Protein AF-A0A3N6PDF1-F1 (afdb_monomer_lite)

Organism: Natrarchaeobius chitinivorans (NCBI:txid1679083)

pLDDT: mean 71.86, std 19.66, range [36.56, 92.31]

Sequence (82 aa):
MEKSYSIFGSQSDLAIERGETYDHTRYGQVEVTGIWKGVDRVDKAHNTNDNSTIIVRFATEEDGTRTTELTETVDEFIEAIE

Secondary structure (DSSP, 8-state):
---------SSSS----TT-EEEETTTEEEEEEEEEEE-S-GGG-S------EEEEEEEEEETTEEEEEEEEEHHHHHHHB-

Foldseek 3Di:
DDPDFDFDDPDDPDGDGAQDWFQFQPQGIKGFHDKDFDDPDPPDPDDDPDDGWIKTWIFGDDPNDGDDIDIDTPVVRVVGTD

Structure (mmCIF, N/CA/C/O backbone):
data_AF-A0A3N6PDF1-F1
#
_entry.id   AF-A0A3N6PDF1-F1
#
loop_
_atom_site.group_PDB
_atom_site.id
_atom_site.type_symbol
_atom_site.label_atom_id
_atom_site.label_alt_id
_atom_site.label_comp_id
_atom_site.label_asym_id
_atom_site.label_entity_id
_atom_site.label_seq_id
_atom_site.pdbx_PDB_ins_code
_atom_site.Cartn_x
_atom_site.Cartn_y
_atom_site.Cartn_z
_atom_site.occupancy
_atom_site.B_iso_or_equiv
_atom_site.auth_seq_id
_atom_site.auth_comp_id
_atom_site.auth_asym_id
_atom_site.auth_atom_id
_atom_site.pdbx_PDB_model_num
ATOM 1 N N . MET A 1 1 ? -2.640 -25.578 -7.060 1.00 40.06 1 MET A N 1
ATOM 2 C CA . MET A 1 1 ? -2.561 -24.157 -7.450 1.00 40.06 1 MET A CA 1
ATOM 3 C C . MET A 1 1 ? -1.424 -23.559 -6.656 1.00 40.06 1 MET A C 1
ATOM 5 O O . MET A 1 1 ? -1.572 -23.365 -5.458 1.00 40.06 1 MET A O 1
ATOM 9 N N . GLU A 1 2 ? -0.265 -23.404 -7.284 1.00 37.72 2 GLU A N 1
ATOM 10 C CA . GLU A 1 2 ? 0.899 -22.780 -6.657 1.00 37.72 2 GLU A CA 1
ATOM 11 C C . GLU A 1 2 ? 0.621 -21.278 -6.540 1.00 37.72 2 GLU A C 1
ATOM 13 O O . GLU A 1 2 ? 0.465 -20.590 -7.549 1.00 37.72 2 GLU A O 1
ATOM 18 N N . LYS A 1 3 ? 0.472 -20.776 -5.309 1.00 36.56 3 LYS A N 1
ATOM 19 C CA . LYS A 1 3 ? 0.514 -19.336 -5.050 1.00 36.56 3 LYS A CA 1
ATOM 20 C C . LYS A 1 3 ? 1.977 -18.925 -5.196 1.00 36.56 3 LYS A C 1
ATOM 22 O O . LYS A 1 3 ? 2.810 -19.284 -4.375 1.00 36.56 3 LYS A O 1
ATOM 27 N N . SER A 1 4 ? 2.304 -18.252 -6.289 1.00 41.34 4 SER A N 1
ATOM 28 C CA . SER A 1 4 ? 3.623 -17.670 -6.519 1.00 41.34 4 SER A CA 1
ATOM 29 C C . SER A 1 4 ? 3.745 -16.383 -5.699 1.00 41.34 4 SER A C 1
ATOM 31 O O . SER A 1 4 ? 3.217 -15.344 -6.096 1.00 41.34 4 SER A O 1
ATOM 33 N N . TYR A 1 5 ? 4.400 -16.476 -4.543 1.00 41.94 5 TYR A N 1
ATOM 34 C CA . TYR A 1 5 ? 4.711 -15.349 -3.664 1.00 41.94 5 TYR A CA 1
ATOM 35 C C . TYR A 1 5 ? 5.889 -14.564 -4.259 1.00 41.94 5 TYR A C 1
ATOM 37 O O . TYR A 1 5 ? 6.969 -15.118 -4.456 1.00 41.94 5 TYR A O 1
ATOM 45 N N . SER A 1 6 ? 5.671 -13.298 -4.620 1.00 44.72 6 SER A N 1
ATOM 46 C CA . SER A 1 6 ? 6.737 -12.417 -5.117 1.00 44.72 6 SER A CA 1
ATOM 47 C C . SER A 1 6 ? 7.239 -11.566 -3.958 1.00 44.72 6 SER A C 1
ATOM 49 O O . SER A 1 6 ? 6.523 -10.686 -3.497 1.00 44.72 6 SER A O 1
ATOM 51 N N . ILE A 1 7 ? 8.447 -11.869 -3.484 1.00 50.28 7 ILE A N 1
ATOM 52 C CA . ILE A 1 7 ? 9.106 -11.197 -2.360 1.00 50.28 7 ILE A CA 1
ATOM 53 C C . ILE A 1 7 ? 9.906 -10.015 -2.914 1.00 50.28 7 ILE A C 1
ATOM 55 O O . ILE A 1 7 ? 10.790 -10.212 -3.751 1.00 50.28 7 ILE A O 1
ATOM 59 N N . PHE A 1 8 ? 9.622 -8.803 -2.440 1.00 48.38 8 PHE A N 1
ATOM 60 C CA . PHE A 1 8 ? 10.428 -7.618 -2.726 1.00 48.38 8 PHE A CA 1
ATOM 61 C C . PHE A 1 8 ? 10.654 -6.822 -1.436 1.00 48.38 8 PHE A C 1
ATOM 63 O O . PHE A 1 8 ? 9.693 -6.365 -0.830 1.00 48.38 8 PHE A O 1
ATOM 70 N N . GLY A 1 9 ? 11.917 -6.661 -1.040 1.00 40.12 9 GLY A N 1
ATOM 71 C CA . GLY A 1 9 ? 12.343 -5.816 0.076 1.00 40.12 9 GLY A CA 1
ATOM 72 C C . GLY A 1 9 ? 13.868 -5.707 0.079 1.00 40.12 9 GLY A C 1
ATOM 73 O O . GLY A 1 9 ? 14.560 -6.722 0.134 1.00 40.12 9 GLY A O 1
ATOM 74 N N . SER A 1 10 ? 14.406 -4.493 -0.065 1.00 48.75 10 SER A N 1
ATOM 75 C CA . SER A 1 10 ? 15.849 -4.220 -0.042 1.00 48.75 10 SER A CA 1
ATOM 76 C C . SER A 1 10 ? 16.163 -3.045 0.885 1.00 48.75 10 SER A C 1
ATOM 78 O O . SER A 1 10 ? 16.701 -2.045 0.432 1.00 48.75 10 SER A O 1
ATOM 80 N N . GLN A 1 11 ? 15.870 -3.193 2.181 1.00 41.06 11 GLN A N 1
ATOM 81 C CA . GLN A 1 11 ? 16.739 -2.708 3.277 1.00 41.06 11 GLN A CA 1
ATOM 82 C C . GLN A 1 11 ? 16.286 -3.140 4.681 1.00 41.06 11 GLN A C 1
ATOM 84 O O . GLN A 1 11 ? 17.016 -2.955 5.652 1.00 41.06 11 GLN A O 1
ATOM 89 N N . SER A 1 12 ? 15.142 -3.797 4.787 1.00 42.28 12 SER A N 1
ATOM 90 C CA . SER A 1 12 ? 14.599 -4.390 6.005 1.00 42.28 12 SER A CA 1
ATOM 91 C C . SER A 1 12 ? 13.866 -5.668 5.593 1.00 42.28 12 SER A C 1
ATOM 93 O O . SER A 1 12 ? 13.323 -5.728 4.493 1.00 42.28 12 SER A O 1
ATOM 95 N N . ASP A 1 13 ? 13.864 -6.703 6.433 1.00 53.62 13 ASP A N 1
ATOM 96 C CA . ASP A 1 13 ? 13.183 -8.000 6.225 1.00 53.62 13 ASP A CA 1
ATOM 97 C C . ASP A 1 13 ? 11.639 -7.900 6.059 1.00 53.62 13 ASP A C 1
ATOM 99 O O . ASP A 1 13 ? 10.915 -8.880 6.230 1.00 53.62 13 ASP A O 1
ATOM 103 N N . LEU A 1 14 ? 11.101 -6.720 5.742 1.00 57.78 14 LEU A N 1
ATOM 104 C CA . LEU A 1 14 ? 9.683 -6.468 5.525 1.00 57.78 14 LEU A CA 1
ATOM 105 C C . LEU A 1 14 ? 9.289 -6.906 4.111 1.00 57.78 14 LEU A C 1
ATOM 107 O O . LEU A 1 14 ? 9.634 -6.273 3.113 1.00 57.78 14 LEU A O 1
ATOM 111 N N . ALA A 1 15 ? 8.563 -8.022 4.039 1.00 68.00 15 ALA A N 1
ATOM 112 C CA . ALA A 1 15 ? 7.924 -8.504 2.824 1.00 68.00 15 ALA A CA 1
ATOM 113 C C . ALA A 1 15 ? 6.500 -7.938 2.734 1.00 68.00 15 ALA A C 1
ATOM 115 O O . ALA A 1 15 ? 5.662 -8.215 3.592 1.00 68.00 15 ALA A O 1
ATOM 116 N N . ILE A 1 16 ? 6.226 -7.158 1.686 1.00 75.25 16 ILE A N 1
ATOM 117 C CA . ILE A 1 16 ? 4.874 -6.668 1.397 1.00 75.25 16 ILE A CA 1
ATOM 118 C C . ILE A 1 16 ? 4.157 -7.664 0.492 1.00 75.25 16 ILE A C 1
ATOM 120 O O . ILE A 1 16 ? 4.679 -8.051 -0.558 1.00 75.25 16 ILE A O 1
ATOM 124 N N . GLU A 1 17 ? 2.940 -8.048 0.869 1.00 81.06 17 GLU A N 1
ATOM 125 C CA . GLU A 1 17 ? 2.153 -9.044 0.153 1.00 81.06 17 GLU A CA 1
ATOM 126 C C . GLU A 1 17 ? 0.816 -8.485 -0.330 1.00 81.06 17 GLU A C 1
ATOM 1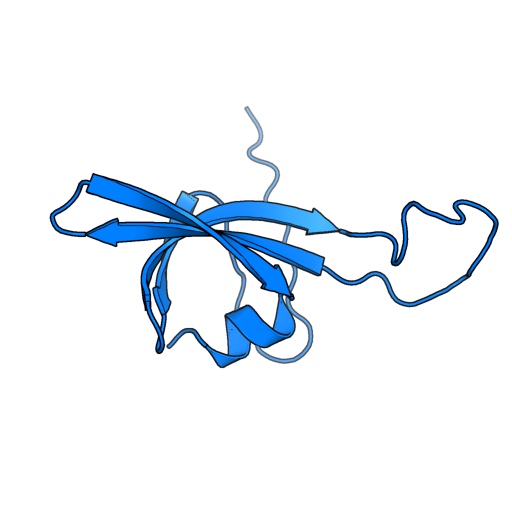28 O O . GLU A 1 17 ? 0.147 -7.688 0.321 1.00 81.06 17 GLU A O 1
ATOM 133 N N . ARG A 1 18 ? 0.394 -8.936 -1.514 1.00 84.44 18 ARG A N 1
ATOM 134 C CA . ARG A 1 18 ? -0.915 -8.579 -2.058 1.00 84.44 18 ARG A CA 1
ATOM 135 C C . ARG A 1 18 ? -2.024 -9.297 -1.287 1.00 84.44 18 ARG A C 1
ATOM 137 O O . ARG A 1 18 ? -2.041 -10.524 -1.242 1.00 84.44 18 ARG A O 1
ATOM 144 N N . GLY A 1 19 ? -3.016 -8.531 -0.854 1.00 83.94 19 GLY A N 1
ATOM 145 C CA . GLY A 1 19 ? -4.169 -8.975 -0.077 1.00 83.94 19 GLY A CA 1
ATOM 146 C C . GLY A 1 19 ? -3.971 -8.824 1.428 1.00 83.94 19 GLY A C 1
ATOM 147 O O . GLY A 1 19 ? -4.926 -9.047 2.162 1.00 83.94 19 GLY A O 1
ATOM 148 N N . GLU A 1 20 ? -2.773 -8.436 1.869 1.00 88.94 20 GLU A N 1
ATOM 149 C CA . GLU A 1 20 ? -2.501 -8.131 3.269 1.00 88.94 20 GLU A CA 1
ATOM 150 C C . GLU A 1 20 ? -2.857 -6.680 3.594 1.00 88.94 20 GLU A C 1
ATOM 152 O O . GLU A 1 20 ? -2.839 -5.797 2.725 1.00 88.94 20 GLU A O 1
ATOM 157 N N . THR A 1 21 ? -3.175 -6.451 4.867 1.00 90.38 21 THR A N 1
ATOM 158 C CA . THR A 1 21 ? -3.482 -5.130 5.413 1.00 90.38 21 THR A CA 1
ATOM 159 C C . THR A 1 21 ? -2.347 -4.625 6.291 1.00 90.38 21 THR A C 1
ATOM 161 O O . THR A 1 21 ? -1.846 -5.381 7.122 1.00 90.38 21 THR A O 1
ATOM 164 N N . TYR A 1 22 ? -2.007 -3.347 6.165 1.00 90.06 22 TYR A N 1
ATOM 165 C CA . TYR A 1 22 ? -0.954 -2.682 6.933 1.00 90.06 22 TYR A CA 1
ATOM 166 C C . TYR A 1 22 ? -1.507 -1.430 7.617 1.00 90.06 22 TYR A C 1
ATOM 168 O O . TYR A 1 22 ? -2.445 -0.812 7.104 1.00 90.06 22 TYR A O 1
ATOM 176 N N . ASP A 1 23 ? -0.935 -1.057 8.763 1.00 91.62 23 ASP A N 1
ATOM 177 C CA . ASP A 1 23 ? -1.207 0.243 9.378 1.00 91.62 23 ASP A CA 1
ATOM 178 C C . ASP A 1 23 ? -0.291 1.284 8.739 1.00 91.62 23 ASP A C 1
ATOM 180 O O . ASP A 1 23 ? 0.929 1.220 8.861 1.00 91.62 23 ASP A O 1
ATOM 184 N N . HIS A 1 24 ? -0.885 2.189 7.970 1.00 91.69 24 HIS A N 1
ATOM 185 C CA . HIS A 1 24 ? -0.168 3.221 7.249 1.00 91.69 24 HIS A CA 1
ATOM 186 C C . HIS A 1 24 ? -0.249 4.543 8.009 1.00 91.69 24 HIS A C 1
ATOM 188 O O . HIS A 1 24 ? -1.325 5.134 8.136 1.00 91.69 24 HIS A O 1
ATOM 194 N N . THR A 1 25 ? 0.902 5.099 8.376 1.00 91.56 25 THR A N 1
ATOM 195 C CA . THR A 1 25 ? 1.057 6.316 9.196 1.00 91.56 25 THR A CA 1
ATOM 196 C C . THR A 1 25 ? 0.164 7.478 8.739 1.00 91.56 25 THR A C 1
ATOM 198 O O . THR A 1 25 ? -0.358 8.245 9.547 1.00 91.56 25 THR A O 1
ATOM 201 N N . ARG A 1 26 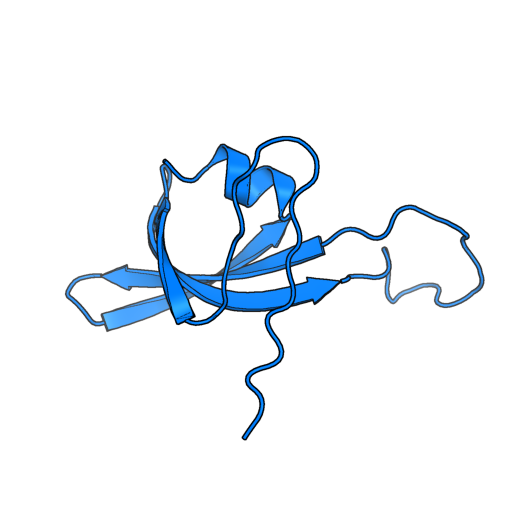? -0.014 7.639 7.420 1.00 90.94 26 ARG A N 1
ATOM 202 C CA . ARG A 1 26 ? -0.830 8.718 6.834 1.00 90.94 26 ARG A CA 1
ATOM 203 C C . ARG A 1 26 ? -2.308 8.378 6.622 1.00 90.94 26 ARG A C 1
ATOM 205 O O . ARG A 1 26 ? -3.128 9.295 6.621 1.00 90.94 26 ARG A O 1
ATOM 212 N N . TYR A 1 27 ? -2.636 7.116 6.362 1.00 89.56 27 TYR A N 1
ATOM 213 C CA . TYR A 1 27 ? -3.945 6.727 5.823 1.00 89.56 27 TYR A CA 1
ATOM 214 C C . TYR A 1 27 ? -4.704 5.736 6.715 1.00 89.56 27 TYR A C 1
ATOM 216 O O . TYR A 1 27 ? -5.835 5.388 6.388 1.00 89.56 27 TYR A O 1
ATOM 224 N N . GLY A 1 28 ? -4.120 5.316 7.840 1.00 89.56 28 GLY A N 1
ATOM 225 C CA . GLY A 1 28 ? -4.671 4.270 8.693 1.00 89.56 28 GLY A CA 1
ATOM 226 C C . GLY A 1 28 ? -4.566 2.901 8.028 1.00 89.56 28 GLY A C 1
ATOM 227 O O . GLY A 1 28 ? -3.605 2.622 7.316 1.00 89.56 28 GLY A O 1
ATOM 228 N N . GLN A 1 29 ? -5.560 2.044 8.245 1.00 91.31 29 GLN A N 1
ATOM 229 C CA . GLN A 1 29 ? -5.564 0.695 7.688 1.00 91.31 29 GLN A CA 1
ATOM 230 C C . GLN A 1 29 ? -5.673 0.718 6.155 1.00 91.31 29 GLN A C 1
ATOM 232 O O . GLN A 1 29 ? -6.596 1.310 5.582 1.00 91.31 29 GLN A O 1
ATOM 237 N N . VAL A 1 30 ? -4.730 0.047 5.490 1.00 91.50 30 VAL A N 1
ATOM 238 C CA . VAL A 1 30 ? -4.701 -0.083 4.029 1.00 91.50 30 VAL A CA 1
ATOM 239 C C . VAL A 1 30 ? -4.513 -1.528 3.591 1.00 91.50 30 VAL A C 1
ATOM 241 O O . VAL A 1 30 ? -3.685 -2.239 4.146 1.00 91.50 30 VAL A O 1
ATOM 244 N N . GLU A 1 31 ? -5.225 -1.955 2.549 1.00 91.56 31 GLU A N 1
ATOM 245 C CA . GLU A 1 31 ? -5.039 -3.258 1.896 1.00 91.56 31 GLU A CA 1
ATOM 246 C C . GLU A 1 31 ? -4.125 -3.102 0.676 1.00 91.56 31 GLU A C 1
ATOM 248 O O . GLU A 1 31 ? -4.392 -2.274 -0.199 1.00 91.56 31 GLU A O 1
ATOM 253 N N . VAL A 1 32 ? -3.083 -3.925 0.545 1.00 90.25 32 VAL A N 1
ATOM 254 C CA . VAL A 1 32 ? -2.246 -3.954 -0.664 1.00 90.25 32 VAL A CA 1
ATOM 255 C C . VAL A 1 32 ? -2.940 -4.743 -1.764 1.00 90.25 32 VAL A C 1
ATOM 257 O O . VAL A 1 32 ? -3.237 -5.926 -1.650 1.00 90.25 32 VAL A O 1
ATOM 260 N N . THR A 1 33 ? -3.152 -4.109 -2.908 1.00 89.88 33 THR A N 1
ATOM 261 C CA . THR A 1 33 ? -4.041 -4.628 -3.958 1.00 89.88 33 THR A CA 1
ATOM 262 C C . THR A 1 33 ? -3.315 -4.908 -5.263 1.00 89.88 33 THR A C 1
ATOM 264 O O . THR A 1 33 ? -3.865 -5.567 -6.157 1.00 89.88 33 THR A O 1
ATOM 267 N N . GLY A 1 34 ? -2.075 -4.438 -5.380 1.00 86.38 34 GLY A N 1
ATOM 268 C CA . GLY A 1 34 ? -1.176 -4.711 -6.489 1.00 86.38 34 GLY A CA 1
ATOM 269 C C . GLY A 1 34 ? 0.257 -4.317 -6.151 1.00 86.38 34 GLY A C 1
ATOM 270 O O . GLY A 1 34 ? 0.487 -3.362 -5.422 1.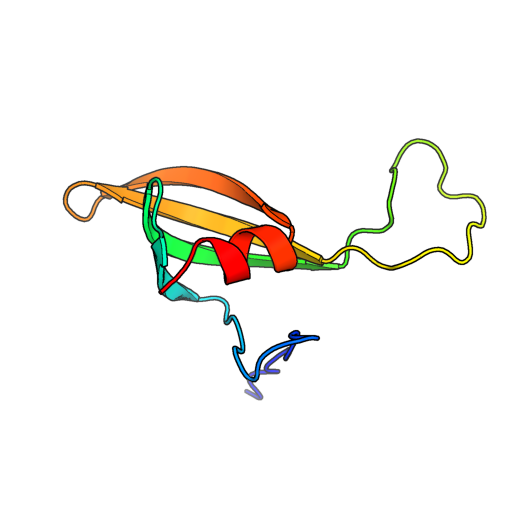00 86.38 34 GLY A O 1
ATOM 271 N N . ILE A 1 35 ? 1.215 -5.055 -6.701 1.00 84.50 35 ILE A N 1
ATOM 272 C CA . ILE A 1 35 ? 2.641 -4.737 -6.626 1.00 84.50 35 ILE A CA 1
ATOM 273 C C . ILE A 1 35 ? 3.170 -4.843 -8.051 1.00 84.50 35 ILE A C 1
ATOM 275 O O . ILE A 1 35 ? 2.981 -5.873 -8.709 1.00 84.50 35 ILE A O 1
ATOM 279 N N . TRP A 1 36 ? 3.785 -3.776 -8.552 1.00 82.88 36 TRP A N 1
ATOM 280 C CA . TRP A 1 36 ? 4.271 -3.689 -9.924 1.00 82.88 36 TRP A CA 1
ATOM 281 C C . TRP A 1 36 ? 5.722 -3.244 -9.948 1.00 82.88 36 TRP A C 1
ATOM 283 O O . TRP A 1 36 ? 6.096 -2.254 -9.334 1.00 82.88 36 TRP A O 1
ATOM 293 N N . LYS A 1 37 ? 6.544 -3.943 -10.726 1.00 73.94 37 LYS A N 1
ATOM 294 C CA . LYS A 1 37 ? 7.893 -3.488 -11.045 1.00 73.94 37 LYS A CA 1
ATOM 295 C C . LYS A 1 37 ? 7.792 -2.520 -12.224 1.00 73.94 37 L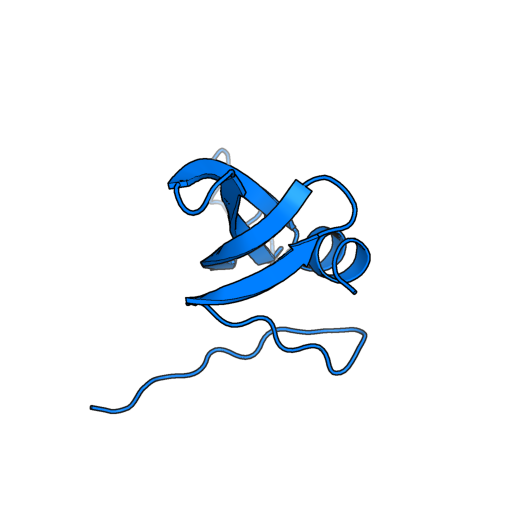YS A C 1
ATOM 297 O O . LYS A 1 37 ? 7.604 -2.951 -13.362 1.00 73.94 37 LYS A O 1
ATOM 302 N N . GLY A 1 38 ? 7.825 -1.226 -11.934 1.00 63.12 38 GLY A N 1
ATOM 303 C CA . GLY A 1 38 ? 7.803 -0.169 -12.933 1.00 63.12 38 GLY A CA 1
ATOM 304 C C . GLY A 1 38 ? 9.139 -0.080 -13.667 1.00 63.12 38 GLY A C 1
ATOM 305 O O . GLY A 1 38 ? 10.208 -0.138 -13.063 1.00 63.12 38 GLY A O 1
ATOM 306 N N . VAL A 1 39 ? 9.075 0.069 -14.989 1.00 54.22 39 VAL A N 1
ATOM 307 C CA . VAL A 1 39 ? 10.161 0.691 -15.750 1.00 54.22 39 VAL A CA 1
ATOM 308 C C . VAL A 1 39 ? 9.928 2.195 -15.682 1.00 54.22 39 VAL A C 1
ATOM 310 O O . VAL A 1 39 ? 8.837 2.669 -16.005 1.00 54.22 39 VAL A O 1
ATOM 313 N N . ASP A 1 40 ? 10.910 2.938 -15.184 1.00 46.47 40 ASP A N 1
ATOM 314 C CA . ASP A 1 40 ? 10.815 4.385 -15.025 1.00 46.47 40 ASP A CA 1
ATOM 315 C C . ASP A 1 40 ? 10.592 5.027 -16.415 1.00 46.47 40 ASP A C 1
ATOM 317 O O . ASP A 1 40 ? 11.464 4.973 -17.281 1.00 46.47 40 ASP A O 1
ATOM 321 N N . ARG A 1 41 ? 9.391 5.589 -16.630 1.00 42.91 41 ARG A N 1
ATOM 322 C CA . ARG A 1 41 ? 8.878 6.297 -17.831 1.00 42.91 41 ARG A CA 1
ATOM 323 C C . ARG A 1 41 ? 8.358 5.461 -19.014 1.00 42.91 41 ARG A C 1
ATOM 325 O O . ARG A 1 41 ? 9.097 4.937 -19.842 1.00 42.91 41 ARG A O 1
ATOM 332 N N . VAL A 1 42 ? 7.040 5.548 -19.218 1.00 46.97 42 VAL A N 1
ATOM 333 C CA . VAL A 1 42 ? 6.326 5.097 -20.432 1.00 46.97 42 VAL A CA 1
ATOM 334 C C . VAL A 1 42 ? 6.610 5.985 -21.663 1.00 46.97 42 VAL A C 1
ATOM 336 O O . VAL A 1 42 ? 6.418 5.533 -22.788 1.00 46.97 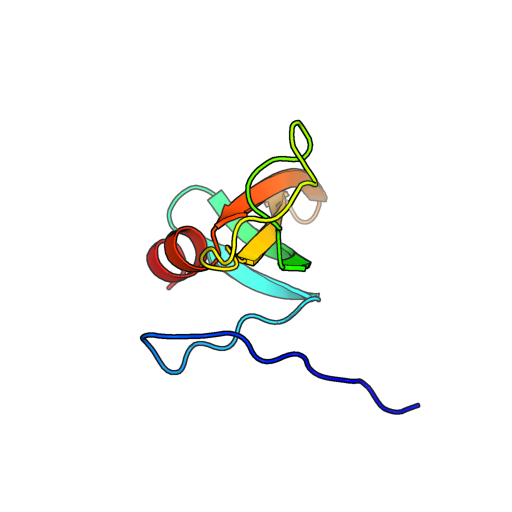42 VAL A O 1
ATOM 339 N N . ASP A 1 43 ? 7.156 7.198 -21.506 1.00 42.94 43 ASP A N 1
ATOM 340 C CA . ASP A 1 43 ? 7.450 8.081 -22.652 1.00 42.94 43 ASP A CA 1
ATOM 341 C C . ASP A 1 43 ? 8.700 7.696 -23.463 1.00 42.94 43 ASP A C 1
ATOM 343 O O . ASP A 1 43 ? 8.874 8.162 -24.590 1.00 42.94 43 ASP A O 1
ATOM 347 N N . LYS A 1 44 ? 9.577 6.829 -22.938 1.00 39.97 44 LYS A N 1
ATOM 348 C CA . LYS A 1 44 ? 10.729 6.305 -23.687 1.00 39.97 44 LYS A CA 1
ATOM 349 C C . LYS A 1 44 ? 11.047 4.873 -23.274 1.00 39.97 44 LYS A C 1
ATOM 351 O O . LYS A 1 44 ? 12.045 4.613 -22.613 1.00 39.97 44 LYS A O 1
ATOM 356 N N . ALA A 1 45 ? 10.270 3.919 -23.779 1.00 42.69 45 ALA A N 1
ATOM 357 C CA . ALA A 1 45 ? 10.720 2.533 -23.897 1.00 42.69 45 ALA A CA 1
ATOM 358 C C . ALA A 1 45 ? 11.812 2.420 -24.988 1.00 42.69 45 ALA A C 1
ATOM 360 O O . ALA A 1 45 ? 11.632 1.785 -26.023 1.00 42.69 45 ALA A O 1
ATOM 361 N N . HIS A 1 46 ? 12.948 3.088 -24.788 1.00 42.31 46 HIS A N 1
ATOM 362 C CA . HIS A 1 46 ? 14.169 2.832 -25.534 1.00 42.31 46 HIS A CA 1
ATOM 363 C C . HIS A 1 46 ? 15.352 2.907 -24.575 1.00 42.31 46 HIS A C 1
ATOM 365 O O . HIS A 1 46 ? 15.968 3.951 -24.400 1.00 42.31 46 HIS A O 1
ATOM 371 N N . ASN A 1 47 ? 15.648 1.743 -24.002 1.00 45.81 47 ASN A N 1
ATOM 372 C CA . ASN A 1 47 ? 16.979 1.353 -23.568 1.00 45.81 47 ASN A CA 1
ATOM 373 C C . ASN A 1 47 ? 17.624 2.277 -22.521 1.00 45.81 47 ASN A C 1
ATOM 375 O O . ASN A 1 47 ? 18.554 3.025 -22.813 1.00 45.81 47 ASN A O 1
ATOM 379 N N . THR A 1 48 ? 17.168 2.162 -21.279 1.00 44.91 48 THR A N 1
ATOM 380 C CA . THR A 1 48 ? 17.907 2.649 -20.114 1.00 44.91 48 THR A CA 1
ATOM 381 C C . THR A 1 48 ? 18.035 1.498 -19.135 1.00 44.91 48 THR A C 1
ATOM 383 O O . THR A 1 48 ? 17.049 0.885 -18.730 1.00 44.91 48 THR A O 1
ATOM 386 N N . ASN A 1 49 ? 19.280 1.144 -18.845 1.00 50.53 49 ASN A N 1
ATOM 387 C CA . ASN A 1 49 ? 19.693 0.030 -18.001 1.00 50.53 49 ASN A CA 1
ATOM 388 C C . ASN A 1 49 ? 19.519 0.396 -16.512 1.00 50.53 49 ASN A C 1
ATOM 390 O O . ASN A 1 49 ? 20.412 0.168 -15.700 1.00 50.53 49 ASN A O 1
ATOM 394 N N . ASP A 1 50 ? 18.404 1.048 -16.186 1.00 48.78 50 ASP A N 1
ATOM 395 C CA . ASP A 1 50 ? 18.230 1.855 -14.986 1.00 48.78 50 ASP A CA 1
ATOM 396 C C . ASP A 1 50 ? 17.297 1.183 -13.976 1.00 48.78 50 ASP A C 1
ATOM 398 O O . ASP A 1 50 ? 16.356 0.465 -14.327 1.00 48.78 50 ASP A O 1
ATOM 402 N N . ASN A 1 51 ? 17.642 1.401 -12.706 1.00 57.56 51 ASN A N 1
ATOM 403 C CA . ASN A 1 51 ? 17.019 0.893 -11.488 1.00 57.56 51 ASN A CA 1
ATOM 404 C C . ASN A 1 51 ? 15.515 0.646 -11.635 1.00 57.56 51 ASN A C 1
ATOM 406 O O . ASN A 1 51 ? 14.733 1.552 -11.904 1.00 57.56 51 ASN A O 1
ATOM 410 N N . SER A 1 52 ? 15.102 -0.602 -11.442 1.00 65.50 52 SER A N 1
ATOM 411 C CA . SER A 1 52 ? 13.689 -0.945 -11.496 1.00 65.50 52 SER A CA 1
ATOM 412 C C . SER A 1 52 ? 12.980 -0.480 -10.224 1.00 65.50 52 SER A C 1
ATOM 414 O O . SER A 1 52 ? 13.088 -1.143 -9.196 1.00 65.50 52 SER A O 1
ATOM 416 N N . THR A 1 53 ? 12.244 0.625 -10.296 1.00 75.94 53 THR A N 1
ATOM 417 C CA . THR A 1 53 ? 11.388 1.096 -9.200 1.00 75.94 53 THR A CA 1
ATOM 418 C C . THR A 1 53 ? 10.208 0.143 -9.013 1.00 75.94 53 THR A C 1
ATOM 420 O O . THR A 1 53 ? 9.541 -0.240 -9.975 1.00 75.94 53 THR A O 1
ATOM 423 N N . ILE A 1 54 ? 9.925 -0.257 -7.776 1.00 82.31 54 ILE A N 1
ATOM 424 C CA . ILE A 1 54 ? 8.740 -1.057 -7.448 1.00 82.31 54 ILE A CA 1
ATOM 425 C C . ILE A 1 54 ? 7.667 -0.106 -6.928 1.00 82.31 54 ILE A C 1
ATOM 427 O O . ILE A 1 54 ? 7.948 0.732 -6.081 1.00 82.31 54 ILE A O 1
ATOM 431 N N . ILE A 1 55 ? 6.454 -0.233 -7.455 1.00 85.81 55 ILE A N 1
ATOM 432 C CA . ILE A 1 55 ? 5.274 0.543 -7.079 1.00 85.81 55 ILE A CA 1
ATOM 433 C C . ILE A 1 55 ? 4.291 -0.385 -6.367 1.00 85.81 55 ILE A C 1
ATOM 435 O O . ILE A 1 55 ? 3.967 -1.465 -6.873 1.00 85.81 55 ILE A O 1
ATOM 439 N N . VAL A 1 56 ? 3.791 0.050 -5.216 1.00 88.12 56 VAL A N 1
ATOM 440 C CA . VAL A 1 56 ? 2.747 -0.616 -4.437 1.00 88.12 56 VAL A CA 1
ATOM 441 C C . VAL A 1 56 ? 1.440 0.131 -4.666 1.00 88.12 56 VAL A C 1
ATOM 443 O O . VAL A 1 56 ? 1.373 1.346 -4.504 1.00 88.12 56 VAL A O 1
ATOM 446 N N . ARG A 1 57 ? 0.390 -0.593 -5.059 1.00 91.44 57 ARG A N 1
ATOM 447 C CA . ARG A 1 57 ? -0.984 -0.092 -5.083 1.00 91.44 57 ARG A CA 1
ATOM 448 C C . ARG A 1 57 ? -1.707 -0.615 -3.858 1.00 91.44 57 ARG A C 1
ATOM 450 O O . ARG A 1 57 ? -1.799 -1.830 -3.678 1.00 91.44 57 ARG A O 1
ATOM 457 N N . PHE A 1 58 ? -2.302 0.276 -3.089 1.00 91.69 58 PHE A N 1
ATOM 458 C CA . PHE A 1 58 ? -3.071 -0.065 -1.901 1.00 91.69 58 PHE A CA 1
ATOM 459 C C . PHE A 1 58 ? -4.397 0.684 -1.888 1.00 91.69 58 PHE A C 1
ATOM 461 O O . PHE A 1 58 ? -4.605 1.613 -2.669 1.00 91.69 58 PHE A O 1
ATOM 468 N N . ALA A 1 59 ? -5.324 0.241 -1.053 1.00 92.31 59 ALA A N 1
ATOM 469 C CA . ALA A 1 59 ? -6.592 0.913 -0.869 1.00 92.31 59 ALA A CA 1
ATOM 470 C C . ALA A 1 59 ? -6.848 1.191 0.602 1.00 92.31 59 ALA A C 1
ATOM 472 O O . ALA A 1 59 ? -6.594 0.338 1.445 1.00 92.31 59 ALA A O 1
ATOM 473 N N . THR A 1 60 ? -7.351 2.385 0.884 1.00 91.00 60 THR A N 1
ATOM 474 C CA . THR A 1 60 ? -7.711 2.811 2.234 1.00 91.00 60 THR A CA 1
ATOM 475 C C . THR A 1 60 ? -9.051 2.217 2.639 1.00 91.00 60 THR A C 1
ATOM 477 O O . THR A 1 60 ? -9.990 2.189 1.833 1.00 91.00 60 THR A O 1
ATOM 480 N N . GLU A 1 61 ? -9.150 1.770 3.887 1.00 81.56 61 GLU A N 1
ATOM 481 C CA . GLU A 1 61 ? -10.400 1.304 4.483 1.00 81.56 61 GLU A CA 1
ATOM 482 C C . GLU A 1 61 ? -10.920 2.338 5.486 1.00 81.56 61 GLU A C 1
ATOM 484 O O . GLU A 1 61 ? -10.244 2.689 6.449 1.00 81.56 61 GLU A O 1
ATOM 489 N N . GLU A 1 62 ? -12.140 2.828 5.267 1.00 75.88 62 GLU A N 1
ATOM 490 C CA . GLU A 1 62 ? -12.866 3.669 6.225 1.00 75.88 62 GLU A CA 1
ATOM 491 C C . GLU A 1 62 ? -14.189 2.967 6.545 1.00 75.88 62 GLU A C 1
ATOM 493 O O . GLU A 1 62 ? -14.943 2.617 5.635 1.00 75.88 62 GLU A O 1
ATOM 498 N N . ASP A 1 63 ? -14.442 2.674 7.825 1.00 75.62 63 ASP A N 1
ATOM 499 C CA . ASP A 1 63 ? -15.644 1.954 8.283 1.00 75.62 63 ASP A CA 1
ATOM 500 C C . ASP A 1 63 ? -15.905 0.622 7.534 1.00 75.62 63 ASP A C 1
ATOM 502 O O . ASP A 1 63 ? -17.042 0.264 7.215 1.00 75.62 63 ASP A O 1
ATOM 506 N N . GLY A 1 64 ? -14.839 -0.122 7.210 1.00 69.62 64 GLY A N 1
ATOM 507 C CA . GLY A 1 64 ? -14.920 -1.390 6.467 1.00 69.62 64 GLY A CA 1
ATOM 508 C C . GLY A 1 64 ? -15.329 -1.234 4.998 1.00 69.62 64 GLY A C 1
ATOM 509 O O . GLY A 1 64 ? -15.675 -2.215 4.337 1.00 69.62 64 GLY A O 1
ATOM 510 N N . THR A 1 65 ? -15.318 -0.003 4.482 1.00 75.81 65 THR A N 1
ATOM 511 C CA . THR A 1 65 ? -15.552 0.303 3.074 1.00 75.81 65 THR A CA 1
ATOM 512 C C . THR A 1 65 ? -14.253 0.772 2.436 1.00 75.81 65 THR A C 1
ATOM 514 O O . THR A 1 65 ? -13.609 1.712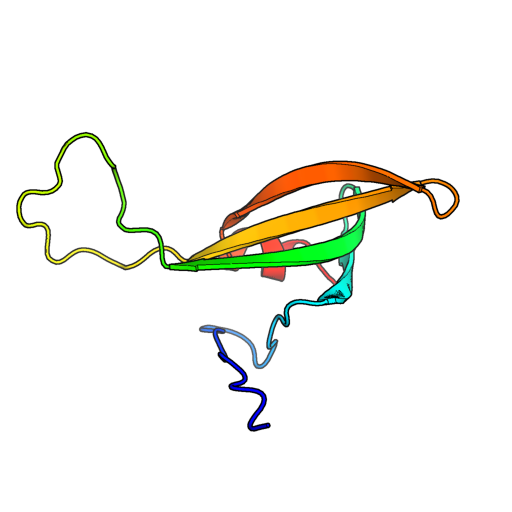 2.897 1.00 75.81 65 THR A O 1
ATOM 517 N N . ARG A 1 66 ? -13.882 0.138 1.324 1.00 75.62 66 ARG A N 1
ATOM 518 C CA . ARG A 1 66 ? -12.746 0.559 0.504 1.00 75.62 66 ARG A CA 1
ATOM 519 C C . ARG A 1 66 ? -13.056 1.903 -0.151 1.00 75.62 66 ARG A C 1
ATOM 521 O O . ARG A 1 66 ? -13.969 1.978 -0.975 1.00 75.62 66 ARG A O 1
ATOM 528 N N . THR A 1 67 ? -12.312 2.947 0.202 1.00 77.69 67 THR A N 1
ATOM 529 C CA . THR A 1 67 ? -12.627 4.318 -0.228 1.00 77.69 67 THR A CA 1
ATOM 530 C C . THR A 1 67 ? -11.838 4.746 -1.460 1.00 77.69 67 THR A C 1
ATOM 532 O O . THR A 1 67 ? -12.442 5.091 -2.475 1.00 77.69 67 THR A O 1
ATOM 535 N N . THR A 1 68 ? -10.504 4.703 -1.409 1.00 85.69 68 THR A N 1
ATOM 536 C CA . THR A 1 68 ? -9.631 5.220 -2.478 1.00 85.69 68 THR A CA 1
ATOM 537 C C . THR A 1 68 ? -8.474 4.268 -2.753 1.00 85.69 68 THR A C 1
ATOM 539 O O . THR A 1 68 ? -7.861 3.758 -1.821 1.00 85.69 68 THR A O 1
ATOM 542 N N . GLU A 1 69 ? -8.153 4.044 -4.031 1.00 88.50 69 GLU A N 1
ATOM 543 C CA . GLU A 1 69 ? -6.919 3.356 -4.430 1.00 88.50 69 GLU A CA 1
ATOM 544 C C . GLU A 1 69 ? -5.787 4.369 -4.636 1.00 88.50 69 GLU A C 1
ATOM 546 O O . GLU A 1 69 ? -5.937 5.340 -5.380 1.00 88.50 69 GLU A O 1
ATOM 551 N N . LEU A 1 70 ? -4.651 4.120 -3.989 1.00 91.50 70 LEU A N 1
ATOM 552 C CA . LEU A 1 70 ? -3.454 4.956 -4.000 1.00 91.50 70 LEU A CA 1
ATOM 553 C C . LEU A 1 70 ? -2.242 4.140 -4.465 1.00 91.50 70 LEU A C 1
ATOM 555 O O . LEU A 1 70 ? -2.267 2.905 -4.474 1.00 91.50 70 LEU A O 1
ATOM 559 N N . THR A 1 71 ? -1.187 4.835 -4.891 1.00 90.50 71 THR A N 1
ATOM 560 C CA . THR A 1 71 ? 0.067 4.220 -5.339 1.00 90.50 71 THR A CA 1
ATOM 561 C C . THR A 1 71 ? 1.268 4.966 -4.787 1.00 90.50 71 THR A C 1
ATOM 563 O O . THR A 1 71 ? 1.322 6.187 -4.928 1.00 90.50 71 THR A O 1
ATOM 566 N N . GLU A 1 72 ? 2.244 4.234 -4.265 1.00 88.81 72 GLU A N 1
ATOM 567 C CA . GLU A 1 72 ? 3.523 4.759 -3.767 1.00 88.81 72 GLU A CA 1
ATOM 568 C C . GLU A 1 72 ? 4.669 3.850 -4.226 1.00 88.81 72 GLU A C 1
ATOM 570 O O . GLU A 1 72 ? 4.433 2.727 -4.689 1.00 88.81 72 GLU A O 1
ATOM 575 N N . THR A 1 73 ? 5.914 4.321 -4.150 1.00 88.12 73 THR A N 1
ATOM 576 C CA . THR A 1 73 ? 7.053 3.408 -4.313 1.00 88.12 73 THR A CA 1
ATOM 577 C C . THR A 1 73 ? 7.112 2.423 -3.144 1.00 88.12 73 THR A C 1
ATOM 579 O O . THR A 1 73 ? 6.591 2.692 -2.065 1.00 88.12 73 THR A O 1
ATOM 582 N N . VAL A 1 74 ? 7.724 1.253 -3.347 1.00 85.25 74 VAL A N 1
ATOM 583 C CA . VAL A 1 74 ? 7.864 0.255 -2.275 1.00 85.25 74 VAL A CA 1
ATOM 584 C C . VAL A 1 74 ? 8.656 0.810 -1.097 1.00 85.25 74 VAL A C 1
ATOM 586 O O . VAL A 1 74 ? 8.317 0.507 0.037 1.00 85.25 74 VAL A O 1
ATOM 589 N N . ASP A 1 75 ? 9.665 1.640 -1.364 1.00 85.44 75 ASP A N 1
ATOM 590 C CA . ASP A 1 75 ? 10.499 2.235 -0.325 1.00 85.44 75 ASP A CA 1
ATOM 591 C C . ASP A 1 75 ? 9.676 3.223 0.514 1.00 85.44 75 ASP A C 1
ATOM 593 O O . ASP A 1 75 ? 9.616 3.073 1.730 1.00 85.44 75 ASP A O 1
ATOM 597 N N . GLU A 1 76 ? 8.938 4.137 -0.132 1.00 88.44 76 GLU A N 1
ATOM 598 C CA . GLU A 1 76 ? 8.028 5.065 0.562 1.00 88.44 76 GLU A CA 1
ATOM 599 C C . GLU A 1 76 ? 6.958 4.325 1.372 1.00 88.44 76 GLU A C 1
ATOM 601 O O . GLU A 1 76 ? 6.662 4.706 2.502 1.00 88.44 76 GLU A O 1
ATOM 606 N N . PHE A 1 77 ? 6.396 3.251 0.812 1.00 89.50 77 PHE A N 1
ATOM 607 C CA . PHE A 1 77 ? 5.369 2.470 1.491 1.00 89.50 77 PHE A CA 1
ATOM 608 C C . PHE A 1 77 ? 5.934 1.735 2.714 1.00 89.50 77 PHE A C 1
ATOM 610 O O . PHE A 1 77 ? 5.301 1.748 3.762 1.00 89.50 77 PHE A O 1
ATOM 617 N N . ILE A 1 78 ? 7.132 1.136 2.621 1.00 89.00 78 ILE A N 1
ATOM 618 C CA . ILE A 1 78 ? 7.809 0.496 3.767 1.00 89.00 78 ILE A CA 1
ATOM 619 C C . ILE A 1 78 ? 8.124 1.525 4.858 1.00 89.00 78 ILE A C 1
ATOM 621 O O . ILE A 1 78 ? 7.973 1.219 6.035 1.00 89.00 78 ILE A O 1
ATOM 625 N N . GLU A 1 79 ? 8.555 2.733 4.489 1.00 89.94 79 GLU A N 1
ATOM 626 C CA . GLU A 1 79 ? 8.820 3.806 5.455 1.00 89.94 79 GLU A CA 1
ATOM 627 C C . GLU A 1 79 ? 7.546 4.325 6.139 1.00 89.94 79 GLU A C 1
ATOM 629 O O . GLU A 1 79 ? 7.624 4.905 7.224 1.00 89.94 79 GLU A O 1
ATOM 634 N N . ALA A 1 80 ? 6.384 4.143 5.512 1.00 89.88 80 ALA A N 1
ATOM 635 C CA . ALA A 1 80 ? 5.112 4.658 5.994 1.00 89.88 80 ALA A CA 1
ATOM 636 C C . ALA A 1 80 ? 4.258 3.635 6.759 1.00 89.88 80 ALA A C 1
ATOM 638 O O . ALA A 1 80 ? 3.267 4.049 7.368 1.00 89.88 80 ALA A O 1
ATOM 639 N N . ILE A 1 81 ? 4.616 2.349 6.752 1.00 87.50 81 ILE A N 1
ATOM 640 C CA . ILE A 1 81 ? 3.923 1.293 7.505 1.00 87.50 81 ILE A CA 1
ATOM 641 C C . ILE A 1 81 ? 4.693 0.910 8.776 1.00 87.50 81 ILE A C 1
ATOM 643 O O . ILE A 1 81 ? 5.924 0.876 8.767 1.00 87.50 81 ILE A O 1
ATOM 647 N N . GLU A 1 82 ? 3.964 0.620 9.858 1.00 75.81 82 GLU A N 1
ATOM 648 C CA . GLU A 1 82 ? 4.523 0.108 11.127 1.00 75.81 82 GLU A CA 1
ATOM 649 C C . GLU A 1 82 ? 4.467 -1.426 11.241 1.00 75.81 82 GLU A C 1
ATOM 651 O O . GLU A 1 82 ? 3.483 -2.043 10.765 1.00 75.81 82 GLU A O 1
#

Radius of gyration: 14.1 Å; chains: 1; bounding box: 35×33×37 Å